Protein AF-A0A8T4LAH6-F1 (afdb_monomer)

Secondary structure (DSSP, 8-state):
-------SS---HHHHHHHHHHHGGGS-EEEEEE--HHHHTTHHHHHHHHHHHHHHTT--EEEEEE-S--SSTT---GGGGGGT-SEEEE-SS-----GGGGG-

Structure (mmCIF, N/CA/C/O backbone):
data_AF-A0A8T4LAH6-F1
#
_entry.id   AF-A0A8T4LAH6-F1
#
loop_
_atom_site.group_PDB
_atom_site.id
_atom_site.type_symbol
_atom_site.label_atom_id
_atom_site.label_alt_id
_atom_site.label_comp_id
_atom_site.label_asym_id
_atom_site.label_entity_id
_atom_site.label_seq_id
_atom_site.pdbx_PDB_ins_code
_atom_site.Cartn_x
_atom_site.Cartn_y
_atom_site.Cartn_z
_atom_site.occupancy
_atom_site.B_iso_or_equiv
_atom_site.auth_seq_id
_atom_site.auth_comp_id
_atom_site.auth_asym_id
_atom_site.auth_atom_id
_atom_site.pdbx_PDB_model_num
ATOM 1 N N . MET A 1 1 ? 13.836 13.062 14.095 1.00 38.31 1 MET A N 1
ATOM 2 C CA . MET A 1 1 ? 14.042 13.595 12.736 1.00 38.31 1 MET A CA 1
ATOM 3 C C . MET A 1 1 ? 12.760 13.307 11.988 1.00 38.31 1 MET A C 1
ATOM 5 O O . MET A 1 1 ? 12.621 12.230 11.428 1.00 38.31 1 MET A O 1
ATOM 9 N N . ASP A 1 2 ? 11.788 14.206 12.107 1.00 40.47 2 ASP A N 1
ATOM 10 C CA . ASP A 1 2 ? 10.562 14.161 11.315 1.00 40.47 2 ASP A CA 1
ATOM 11 C C . ASP A 1 2 ? 10.856 14.939 10.038 1.00 40.47 2 ASP A C 1
ATOM 13 O O . ASP A 1 2 ? 10.835 16.168 10.019 1.00 40.47 2 ASP A O 1
ATOM 17 N N . THR A 1 3 ? 11.283 14.220 9.005 1.00 46.03 3 THR A N 1
ATOM 18 C CA . THR A 1 3 ? 11.444 14.795 7.675 1.00 46.03 3 THR A CA 1
ATOM 19 C C . THR A 1 3 ? 10.051 14.870 7.065 1.00 46.03 3 THR A C 1
ATOM 21 O O . THR A 1 3 ? 9.475 13.841 6.704 1.00 46.03 3 THR A O 1
ATOM 24 N N . ASP A 1 4 ? 9.499 16.082 7.021 1.00 48.53 4 ASP A N 1
ATOM 25 C CA . ASP A 1 4 ? 8.327 16.416 6.215 1.00 48.53 4 ASP A CA 1
ATOM 26 C C . ASP A 1 4 ? 8.548 15.865 4.800 1.00 48.53 4 ASP A C 1
ATOM 28 O O . ASP A 1 4 ? 9.555 16.155 4.146 1.00 48.53 4 ASP A O 1
ATOM 32 N N . MET A 1 5 ? 7.662 14.971 4.370 1.00 56.28 5 MET A N 1
ATOM 33 C CA . MET A 1 5 ? 7.794 14.257 3.108 1.00 56.28 5 MET A CA 1
ATOM 34 C C . MET A 1 5 ? 7.334 15.172 1.979 1.00 56.28 5 MET A C 1
ATOM 36 O O . MET A 1 5 ? 6.162 15.181 1.623 1.00 56.28 5 MET A O 1
ATOM 40 N N . GLN A 1 6 ? 8.250 15.932 1.387 1.00 55.50 6 GLN A N 1
ATOM 41 C CA . GLN A 1 6 ? 8.010 16.507 0.065 1.00 55.50 6 GLN A CA 1
ATOM 42 C C . GLN A 1 6 ? 8.337 15.447 -0.985 1.00 55.50 6 GLN A C 1
ATOM 44 O O . GLN A 1 6 ? 9.416 15.427 -1.569 1.00 55.50 6 GLN A O 1
ATOM 49 N N . LEU A 1 7 ? 7.408 14.511 -1.180 1.00 66.25 7 LEU A N 1
ATOM 50 C CA . LEU A 1 7 ? 7.332 13.817 -2.457 1.00 66.25 7 LEU A CA 1
ATOM 51 C C . LEU A 1 7 ? 6.700 14.799 -3.446 1.00 66.25 7 LEU A C 1
ATOM 53 O O . LEU A 1 7 ? 5.588 15.263 -3.215 1.00 66.25 7 LEU A O 1
ATOM 57 N N . ASP A 1 8 ? 7.369 15.075 -4.565 1.00 77.25 8 ASP A N 1
ATOM 58 C CA . ASP A 1 8 ? 6.813 15.864 -5.682 1.00 77.25 8 ASP A CA 1
ATOM 59 C C . AS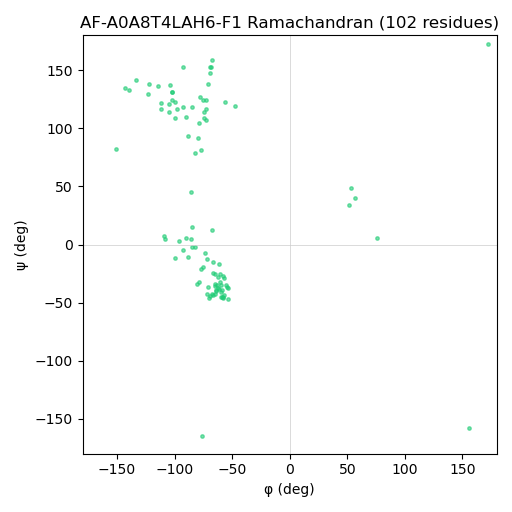P A 1 8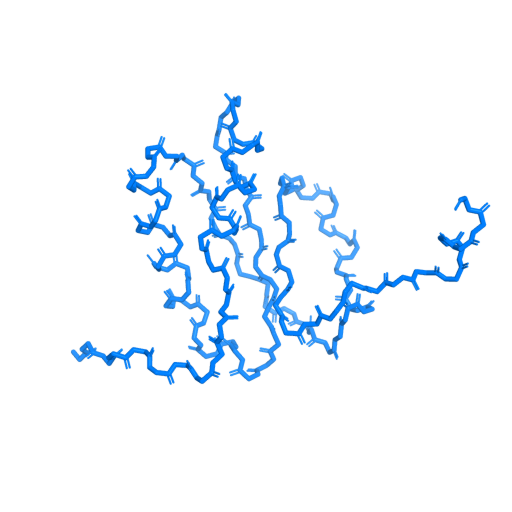 ? 5.650 15.149 -6.412 1.00 77.25 8 ASP A C 1
ATOM 61 O O . ASP A 1 8 ? 5.239 15.543 -7.503 1.00 77.25 8 ASP A O 1
ATOM 65 N N . TYR A 1 9 ? 5.119 14.071 -5.830 1.00 79.38 9 TYR A N 1
ATOM 66 C CA . TYR A 1 9 ? 4.109 13.204 -6.417 1.00 79.38 9 TYR A CA 1
ATOM 67 C C . TYR A 1 9 ? 2.884 13.134 -5.510 1.00 79.38 9 TYR A C 1
ATOM 69 O O . TYR A 1 9 ? 2.998 12.818 -4.326 1.00 79.38 9 TYR A O 1
ATOM 77 N N . ASP A 1 10 ? 1.707 13.354 -6.092 1.00 87.25 10 ASP A N 1
ATOM 78 C CA . ASP A 1 10 ? 0.444 13.013 -5.446 1.00 87.25 10 ASP A CA 1
ATOM 79 C C . ASP A 1 10 ? 0.257 11.490 -5.489 1.00 87.25 10 ASP A C 1
ATOM 81 O O . ASP A 1 10 ? 0.069 10.898 -6.552 1.00 87.25 10 ASP A O 1
ATOM 85 N N . LEU A 1 11 ? 0.374 10.847 -4.326 1.00 87.25 11 LEU A N 1
ATOM 86 C CA . LEU A 1 11 ? 0.206 9.400 -4.180 1.00 87.25 11 LEU A CA 1
ATOM 87 C C . LEU A 1 11 ? -1.265 8.975 -4.061 1.00 87.25 11 LEU A C 1
ATOM 89 O O . LEU A 1 11 ? -1.533 7.783 -3.920 1.00 87.25 11 LEU A O 1
ATOM 93 N N . GLU A 1 12 ? -2.206 9.925 -4.060 1.00 90.75 12 GLU A N 1
ATOM 94 C CA . GLU A 1 12 ? -3.644 9.672 -3.939 1.00 90.75 12 GLU A CA 1
ATOM 95 C C . GLU A 1 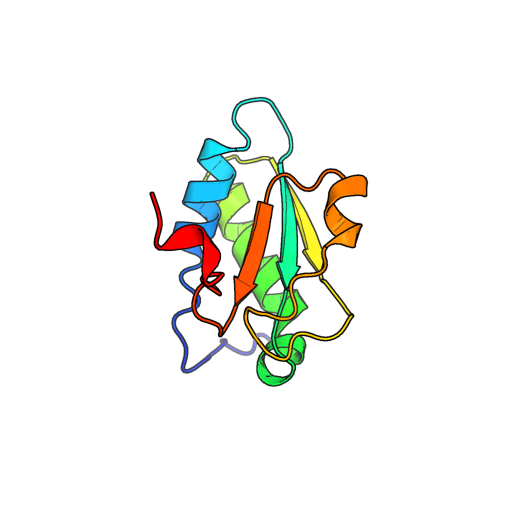12 ? -4.011 8.779 -2.728 1.00 90.75 12 GLU A C 1
ATOM 97 O O . GLU A 1 12 ? -4.963 7.997 -2.772 1.00 90.75 12 GLU A O 1
ATOM 102 N N . LEU A 1 13 ? -3.282 8.882 -1.607 1.00 90.94 13 LEU A N 1
ATOM 103 C CA . LEU A 1 13 ? -3.511 8.043 -0.418 1.00 90.94 13 LEU A CA 1
ATOM 104 C C . LEU A 1 13 ? -4.965 8.066 0.102 1.00 90.94 13 LEU A C 1
ATOM 106 O O . LEU A 1 13 ? -5.460 7.005 0.491 1.00 90.94 13 LEU A O 1
ATOM 110 N N . PRO A 1 14 ? -5.704 9.198 0.073 1.00 91.69 14 PRO A N 1
ATOM 111 C CA . PRO A 1 14 ? -7.121 9.208 0.446 1.00 91.69 14 PRO A CA 1
ATOM 112 C C . PRO A 1 14 ? -7.989 8.290 -0.422 1.00 91.69 14 PRO A C 1
ATOM 114 O O . PRO A 1 14 ? -8.922 7.666 0.082 1.00 91.69 14 PRO A O 1
ATOM 117 N N . ARG A 1 15 ? -7.669 8.160 -1.716 1.00 92.69 15 ARG A N 1
ATOM 118 C CA . ARG A 1 15 ? -8.373 7.254 -2.630 1.00 92.69 15 ARG A CA 1
ATOM 119 C C . ARG A 1 15 ? -8.120 5.800 -2.252 1.00 92.69 15 ARG A C 1
ATOM 121 O O . ARG A 1 15 ? -9.065 5.020 -2.206 1.00 92.69 15 ARG A O 1
ATOM 128 N N . VAL A 1 16 ? -6.875 5.455 -1.915 1.00 92.81 16 VAL A N 1
ATOM 129 C CA . VAL A 1 16 ? -6.517 4.113 -1.427 1.00 92.81 16 VAL A CA 1
ATOM 130 C C . VAL A 1 16 ? -7.334 3.754 -0.184 1.00 92.81 16 VAL A C 1
ATOM 132 O O . VAL A 1 16 ? -7.866 2.653 -0.098 1.00 92.81 16 VAL A O 1
ATOM 135 N N . VAL A 1 17 ? -7.498 4.689 0.755 1.00 93.00 17 VAL A N 1
ATOM 136 C CA . VAL A 1 17 ? -8.338 4.470 1.944 1.00 93.00 17 VAL A CA 1
ATOM 137 C C . VAL A 1 17 ? -9.815 4.293 1.586 1.00 93.00 17 VAL A C 1
ATOM 139 O O . VAL A 1 17 ? -10.483 3.462 2.198 1.00 93.00 17 VAL A O 1
ATOM 142 N N . GLY A 1 18 ? -10.317 5.005 0.574 1.00 93.12 18 GLY A N 1
ATOM 143 C CA . GLY A 1 18 ? -11.661 4.788 0.031 1.00 93.12 18 GLY A CA 1
ATOM 144 C C . GLY A 1 18 ? -11.870 3.360 -0.486 1.00 93.12 18 GLY A C 1
ATOM 145 O O . GLY A 1 18 ? -12.862 2.727 -0.140 1.00 93.12 18 GLY A O 1
ATOM 146 N N . GLU A 1 19 ? -10.908 2.820 -1.234 1.00 92.75 19 GLU A N 1
ATOM 147 C CA . GLU A 1 19 ? -10.950 1.428 -1.714 1.00 92.75 19 GLU A CA 1
ATOM 148 C C . GLU A 1 19 ? -10.881 0.425 -0.549 1.00 92.75 19 GLU A C 1
ATOM 150 O O . GLU A 1 19 ? -11.652 -0.532 -0.495 1.00 92.75 19 GLU A O 1
ATOM 155 N N . ILE A 1 20 ? -10.011 0.672 0.440 1.00 92.44 20 ILE A N 1
ATOM 156 C CA . ILE A 1 20 ? -9.914 -0.153 1.657 1.00 92.44 20 ILE A CA 1
ATOM 157 C C . ILE A 1 20 ? -11.246 -0.169 2.412 1.00 92.44 20 ILE A C 1
ATOM 159 O O . ILE A 1 20 ? -11.654 -1.216 2.901 1.00 92.44 20 ILE A O 1
ATOM 163 N N . LYS A 1 21 ? -11.938 0.970 2.499 1.00 90.12 21 LYS A N 1
ATOM 164 C CA . LYS A 1 21 ? -13.244 1.086 3.160 1.00 90.12 21 LYS A CA 1
ATOM 165 C C . LYS A 1 21 ? -14.323 0.265 2.468 1.00 90.12 21 LYS A C 1
ATOM 167 O O . LYS A 1 21 ? -15.166 -0.318 3.143 1.00 90.12 21 LYS A O 1
ATOM 172 N N . GLU A 1 22 ? -14.309 0.226 1.140 1.00 88.88 22 GLU A N 1
ATOM 173 C CA . GLU A 1 22 ? -15.261 -0.570 0.368 1.00 88.88 22 GLU A CA 1
ATOM 174 C C . GLU A 1 22 ? -14.987 -2.075 0.493 1.00 88.88 22 GLU A C 1
ATOM 176 O O . GLU A 1 22 ? -15.937 -2.849 0.609 1.00 88.88 22 GLU A O 1
ATOM 181 N N . LEU A 1 23 ? -13.714 -2.479 0.550 1.00 85.88 23 LEU A N 1
ATOM 182 C CA . LEU A 1 23 ? -13.295 -3.881 0.678 1.00 85.88 23 LEU A CA 1
ATOM 183 C C . LEU A 1 23 ? -13.364 -4.417 2.121 1.00 85.88 23 LEU A C 1
ATOM 185 O O . LEU A 1 23 ? -13.685 -5.581 2.334 1.00 85.88 23 LEU A O 1
ATOM 189 N N . GLY A 1 24 ? -13.089 -3.576 3.119 1.00 73.75 24 GLY A N 1
ATOM 190 C CA . GLY A 1 24 ? -12.999 -3.934 4.540 1.00 73.75 24 GLY A CA 1
ATOM 191 C C . GLY A 1 24 ? -14.330 -3.940 5.300 1.00 73.75 24 GLY A C 1
ATOM 192 O O . GLY A 1 24 ? -14.329 -3.930 6.528 1.00 73.75 24 GLY A O 1
ATOM 193 N N . LYS A 1 25 ? -15.480 -3.936 4.609 1.00 71.44 25 LYS A N 1
ATOM 194 C CA . LYS A 1 25 ? -16.812 -3.920 5.254 1.00 71.44 25 LYS A CA 1
ATOM 195 C C . LYS A 1 25 ? -17.072 -5.138 6.147 1.00 71.44 25 LYS A C 1
ATOM 197 O O . LYS A 1 25 ? -17.828 -5.022 7.108 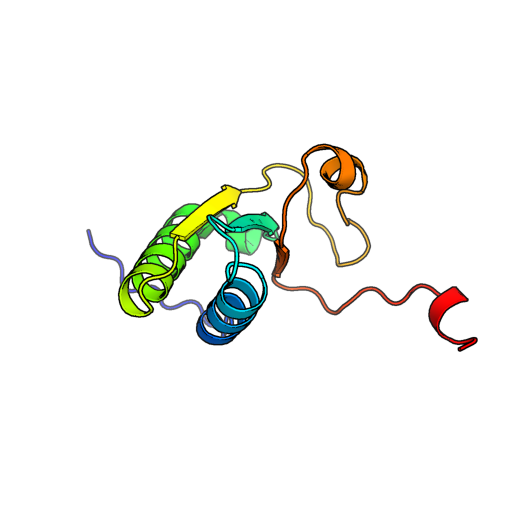1.00 71.44 25 LYS A O 1
ATOM 202 N N . ASP A 1 26 ? -16.406 -6.258 5.869 1.00 72.62 26 ASP A N 1
ATOM 203 C CA . ASP A 1 26 ? -16.603 -7.532 6.567 1.00 72.62 26 ASP A CA 1
ATOM 204 C C . ASP A 1 26 ? -15.428 -7.924 7.493 1.00 72.62 26 ASP A C 1
ATOM 206 O O . ASP A 1 26 ? -15.443 -9.012 8.075 1.00 72.62 26 ASP A O 1
ATOM 210 N N . GLY A 1 27 ? -14.407 -7.068 7.664 1.00 83.25 27 GLY A N 1
ATOM 211 C CA . GLY A 1 27 ? -13.260 -7.358 8.535 1.00 83.25 27 GLY A CA 1
ATOM 212 C C . GLY A 1 27 ? -11.971 -6.605 8.189 1.00 83.25 27 GLY A C 1
ATOM 213 O O . GLY A 1 27 ? -11.989 -5.550 7.562 1.00 83.25 27 GLY A O 1
ATOM 214 N N . THR A 1 28 ? -10.831 -7.150 8.622 1.00 87.81 28 THR A N 1
ATOM 215 C CA . THR A 1 28 ? -9.505 -6.565 8.374 1.00 87.81 28 THR A CA 1
ATOM 216 C C . THR A 1 28 ? -9.090 -6.738 6.915 1.00 87.81 28 THR A C 1
ATOM 218 O O . THR A 1 28 ? -8.877 -7.864 6.467 1.00 87.81 28 THR A O 1
ATOM 221 N N . ALA A 1 29 ? -8.914 -5.631 6.192 1.00 90.94 29 ALA A N 1
ATOM 222 C CA . ALA A 1 29 ? -8.466 -5.658 4.802 1.00 90.94 29 ALA A CA 1
ATOM 223 C C . ALA A 1 29 ? -6.950 -5.899 4.708 1.00 90.94 29 ALA A C 1
ATOM 225 O O . ALA A 1 29 ? -6.152 -5.162 5.291 1.00 90.94 29 ALA A O 1
ATOM 226 N N . LYS A 1 30 ? -6.528 -6.900 3.934 1.00 92.06 30 LYS A N 1
ATOM 227 C CA . LYS A 1 30 ? -5.120 -7.176 3.631 1.00 92.06 30 LYS A CA 1
ATOM 228 C C . LYS A 1 30 ? -4.697 -6.432 2.374 1.00 92.06 30 LYS A C 1
ATOM 230 O O . LYS A 1 30 ? -5.084 -6.785 1.260 1.00 92.06 30 LYS A O 1
ATOM 235 N N . VAL A 1 31 ? -3.854 -5.425 2.555 1.00 93.38 31 VAL A N 1
ATOM 236 C CA . VAL A 1 31 ? -3.418 -4.509 1.501 1.00 93.38 31 VAL A CA 1
ATOM 237 C C . VAL A 1 31 ? -1.941 -4.726 1.208 1.00 93.38 31 VAL A C 1
ATOM 239 O O . VAL A 1 31 ? -1.093 -4.564 2.082 1.00 93.38 31 VAL A O 1
ATOM 242 N N . CYS A 1 32 ? -1.607 -5.051 -0.035 1.00 93.19 32 CYS A N 1
ATOM 243 C CA . CYS A 1 32 ? -0.229 -5.130 -0.500 1.00 93.19 32 CYS A CA 1
ATOM 244 C C . CYS A 1 32 ? 0.125 -3.879 -1.317 1.00 93.19 32 CYS A C 1
ATOM 246 O O . CYS A 1 32 ? -0.622 -3.473 -2.204 1.00 93.19 32 CYS A O 1
ATOM 248 N N . LEU A 1 33 ? 1.263 -3.257 -1.015 1.00 92.88 33 LEU A N 1
ATOM 249 C CA . LEU A 1 33 ? 1.775 -2.079 -1.707 1.00 92.88 33 LEU A CA 1
ATOM 250 C C . LEU A 1 33 ? 2.938 -2.488 -2.607 1.00 92.88 33 LEU A C 1
ATOM 252 O O . LEU A 1 33 ? 3.957 -2.995 -2.130 1.00 92.88 33 LEU A O 1
ATOM 256 N N . GLN A 1 34 ? 2.797 -2.227 -3.902 1.00 91.56 34 GLN A N 1
ATOM 257 C CA . GLN A 1 34 ? 3.842 -2.408 -4.895 1.00 91.56 34 GLN A CA 1
ATOM 258 C C . GLN A 1 34 ? 4.406 -1.041 -5.289 1.00 91.56 34 GLN A C 1
ATOM 260 O O . GLN A 1 34 ? 3.709 -0.201 -5.856 1.00 91.56 34 GLN A O 1
ATOM 265 N N . LEU A 1 35 ? 5.677 -0.809 -4.959 1.00 90.88 35 LEU A N 1
ATOM 266 C CA . LEU A 1 35 ? 6.348 0.476 -5.158 1.00 90.88 35 LEU A CA 1
ATOM 267 C C . LEU A 1 35 ? 7.468 0.328 -6.197 1.00 90.88 35 LEU A C 1
ATOM 269 O O . LEU A 1 35 ? 8.214 -0.654 -6.129 1.00 90.88 35 LEU A O 1
ATOM 273 N N . PRO A 1 36 ? 7.608 1.267 -7.148 1.00 88.56 36 PRO A N 1
ATOM 274 C CA . PRO A 1 36 ? 8.770 1.315 -8.027 1.00 88.56 36 PRO A CA 1
ATOM 275 C C . PRO A 1 36 ? 10.015 1.672 -7.210 1.00 88.56 36 PRO A C 1
ATOM 277 O O . PRO A 1 36 ? 9.914 2.269 -6.135 1.00 88.56 36 PRO A O 1
ATOM 280 N N . ASP A 1 37 ? 11.201 1.341 -7.719 1.00 85.25 37 ASP A N 1
ATOM 281 C CA . ASP A 1 37 ? 12.455 1.467 -6.960 1.00 85.25 37 ASP A CA 1
ATOM 282 C C . ASP A 1 37 ? 12.692 2.873 -6.383 1.00 85.25 37 ASP A C 1
ATOM 284 O O . ASP A 1 37 ? 13.140 2.998 -5.244 1.00 85.25 37 ASP A O 1
ATOM 288 N N . GLY A 1 38 ? 12.301 3.926 -7.108 1.00 85.19 38 GLY A N 1
ATOM 289 C CA . GLY A 1 38 ? 12.408 5.310 -6.632 1.00 85.19 38 GLY A CA 1
ATOM 290 C C . GLY A 1 38 ? 11.535 5.640 -5.413 1.00 85.19 38 GLY A C 1
ATOM 291 O O . GLY A 1 38 ? 11.893 6.519 -4.638 1.00 85.19 38 GLY A O 1
ATOM 292 N N . LEU A 1 39 ? 10.428 4.918 -5.207 1.00 86.19 39 LEU A N 1
ATOM 293 C CA . LEU A 1 39 ? 9.505 5.102 -4.077 1.00 86.19 39 LEU A CA 1
ATOM 294 C C . LEU A 1 39 ? 9.733 4.092 -2.941 1.00 86.19 39 LEU A C 1
ATOM 296 O O . LEU A 1 39 ? 9.210 4.280 -1.842 1.00 86.19 39 LEU A O 1
ATOM 300 N N . LYS A 1 40 ? 10.528 3.032 -3.154 1.00 86.25 40 LYS A N 1
ATOM 301 C CA . LYS A 1 40 ? 10.788 2.006 -2.125 1.00 86.25 40 LYS A CA 1
ATOM 302 C C . LYS A 1 40 ? 11.449 2.572 -0.868 1.00 86.25 40 LYS A C 1
ATOM 304 O O . LYS A 1 40 ? 11.159 2.098 0.227 1.00 86.25 40 LYS A O 1
ATOM 309 N N . MET A 1 41 ? 12.282 3.607 -0.997 1.00 87.38 41 MET A N 1
ATOM 310 C CA . MET A 1 41 ? 12.904 4.275 0.157 1.00 87.38 41 MET A CA 1
ATOM 311 C C . MET A 1 41 ? 11.869 4.922 1.092 1.00 87.38 41 MET A C 1
ATOM 313 O O . MET A 1 41 ? 12.094 5.002 2.296 1.00 87.38 41 MET A O 1
ATOM 317 N N . ASN A 1 42 ? 10.713 5.322 0.557 1.00 89.56 42 ASN A N 1
ATOM 318 C CA . ASN A 1 42 ? 9.622 5.944 1.305 1.00 89.56 42 ASN A CA 1
ATOM 319 C C . ASN A 1 42 ? 8.540 4.941 1.736 1.00 89.56 42 ASN A C 1
ATOM 321 O O . ASN A 1 42 ? 7.558 5.339 2.357 1.00 89.56 42 ASN A O 1
ATOM 325 N N . ALA A 1 43 ? 8.705 3.642 1.457 1.00 90.69 43 ALA A N 1
ATOM 326 C CA . ALA A 1 43 ? 7.672 2.627 1.676 1.00 90.69 43 ALA A CA 1
ATOM 327 C C . ALA A 1 43 ? 7.117 2.616 3.109 1.00 90.69 43 ALA A C 1
ATOM 329 O O . ALA A 1 43 ? 5.905 2.614 3.311 1.00 90.69 43 ALA A O 1
ATOM 330 N N . LEU A 1 44 ? 8.001 2.659 4.112 1.00 91.38 44 LEU A N 1
ATOM 331 C CA . LEU A 1 44 ? 7.599 2.668 5.522 1.00 91.38 44 LEU A CA 1
ATOM 332 C C . LEU A 1 44 ? 6.828 3.937 5.900 1.00 91.38 44 LEU A C 1
ATOM 334 O O . LEU A 1 44 ? 5.917 3.883 6.724 1.00 91.38 44 LEU A O 1
ATOM 338 N N . GLN A 1 45 ? 7.177 5.073 5.296 1.00 90.56 45 GLN A N 1
ATOM 339 C CA . GLN A 1 45 ? 6.499 6.340 5.542 1.00 90.56 45 GLN A CA 1
ATOM 340 C C . GLN A 1 45 ? 5.105 6.352 4.907 1.00 90.56 45 GLN A C 1
ATOM 342 O O . GLN A 1 45 ? 4.146 6.713 5.584 1.00 90.56 45 GLN A O 1
ATOM 347 N N . ILE A 1 46 ? 4.977 5.850 3.674 1.00 91.81 46 ILE A N 1
ATOM 348 C CA . ILE A 1 46 ? 3.689 5.663 2.987 1.00 91.81 46 ILE A CA 1
ATOM 349 C C . ILE A 1 46 ? 2.775 4.744 3.806 1.00 91.81 46 ILE A C 1
ATOM 351 O O . ILE A 1 46 ? 1.613 5.072 4.037 1.00 91.81 46 ILE A O 1
ATOM 355 N N . VAL A 1 47 ? 3.299 3.619 4.309 1.00 94.12 47 VAL A N 1
ATOM 356 C CA . VAL A 1 47 ? 2.540 2.716 5.190 1.00 94.12 47 VAL A CA 1
ATOM 357 C C . VAL A 1 47 ? 2.087 3.434 6.460 1.00 94.12 47 VAL A C 1
ATOM 359 O O . VAL A 1 47 ? 0.925 3.317 6.836 1.00 94.12 47 VAL A O 1
ATOM 362 N N . LYS A 1 48 ? 2.963 4.208 7.111 1.00 93.50 48 LYS A N 1
ATOM 363 C CA . LYS A 1 48 ? 2.619 4.962 8.327 1.00 93.50 48 LYS A CA 1
ATOM 364 C C . LYS A 1 48 ? 1.510 5.989 8.073 1.00 93.50 48 LYS A C 1
ATOM 366 O O . LYS A 1 48 ? 0.638 6.188 8.923 1.00 93.50 48 LYS A O 1
ATOM 371 N N . GLU A 1 49 ? 1.532 6.641 6.917 1.00 92.62 49 GLU A N 1
ATOM 372 C CA . GLU A 1 49 ? 0.507 7.603 6.523 1.00 92.62 49 GLU A CA 1
ATOM 373 C C . GLU A 1 49 ? -0.827 6.911 6.223 1.00 92.62 49 GLU A C 1
ATOM 375 O O . GLU A 1 49 ? -1.852 7.305 6.780 1.00 92.62 49 GLU A O 1
ATOM 380 N N . LEU A 1 50 ? -0.809 5.809 5.465 1.00 93.31 50 LEU A N 1
ATOM 381 C CA . LEU A 1 50 ? -1.992 4.979 5.222 1.00 93.31 50 LEU A CA 1
ATOM 382 C C . LEU A 1 50 ? -2.601 4.454 6.526 1.00 93.31 50 LEU A C 1
ATOM 384 O O . LEU A 1 50 ? -3.803 4.593 6.718 1.00 93.31 50 LEU A O 1
ATOM 388 N N . GLN A 1 51 ? -1.786 3.945 7.454 1.00 93.56 51 GLN A N 1
ATOM 389 C CA . GLN A 1 51 ? -2.229 3.521 8.789 1.00 93.56 51 GLN A CA 1
ATOM 390 C C . GLN A 1 51 ? -2.869 4.663 9.582 1.00 93.56 51 GLN A C 1
ATOM 392 O O . GLN A 1 51 ? -3.847 4.468 10.302 1.00 93.56 51 GLN A O 1
ATOM 397 N N . THR A 1 52 ? -2.318 5.873 9.471 1.00 93.94 52 THR A N 1
ATOM 398 C CA . THR A 1 52 ? -2.879 7.054 10.134 1.00 93.94 52 THR A CA 1
ATOM 399 C C . THR A 1 52 ? -4.244 7.407 9.547 1.00 93.94 52 THR A C 1
ATOM 401 O O . THR A 1 52 ? -5.171 7.711 10.298 1.00 93.94 52 THR A O 1
ATOM 404 N N . LEU A 1 53 ? -4.385 7.362 8.220 1.00 93.00 53 LEU A N 1
ATOM 405 C CA . LEU A 1 53 ? -5.637 7.661 7.528 1.00 93.00 53 LEU A CA 1
ATOM 406 C C . LEU A 1 53 ? -6.706 6.584 7.769 1.00 93.00 53 LEU A C 1
ATOM 408 O O . LEU A 1 53 ? -7.839 6.932 8.091 1.00 93.00 53 LEU A O 1
ATOM 412 N N . THR A 1 54 ? -6.361 5.295 7.705 1.00 92.44 54 THR A N 1
ATOM 413 C CA . THR A 1 54 ? -7.312 4.209 7.996 1.00 92.44 54 THR A CA 1
ATOM 414 C C . THR A 1 54 ? -7.786 4.247 9.442 1.00 92.44 54 THR A C 1
ATOM 416 O O . THR A 1 54 ? -8.982 4.122 9.695 1.00 92.44 54 THR A O 1
ATOM 419 N N . LYS A 1 55 ? -6.889 4.531 10.395 1.00 91.81 55 LYS A N 1
ATOM 420 C CA . LYS A 1 55 ? -7.260 4.699 11.805 1.00 91.81 55 LYS A CA 1
ATOM 421 C C . LYS A 1 55 ? -8.214 5.876 12.024 1.00 91.81 55 LYS A C 1
ATOM 423 O O . LYS A 1 55 ? -9.118 5.770 12.848 1.00 91.81 55 LYS A O 1
ATOM 428 N N . LYS A 1 56 ? -8.040 6.989 11.298 1.00 92.88 56 LYS A N 1
ATOM 429 C CA . LYS A 1 56 ? -8.974 8.134 11.345 1.00 92.88 56 LYS A CA 1
ATOM 430 C C . LYS A 1 56 ? -10.374 7.758 10.849 1.00 92.88 56 LYS A C 1
ATOM 432 O O . LYS A 1 56 ? -11.351 8.244 11.403 1.00 92.88 56 LYS A O 1
ATOM 437 N N . GLU A 1 57 ? -10.459 6.875 9.859 1.00 90.88 57 GLU A N 1
ATOM 438 C CA . GLU A 1 57 ? -11.716 6.351 9.304 1.00 90.88 57 GLU A CA 1
ATOM 439 C C . GLU A 1 57 ? -12.266 5.131 10.074 1.00 90.8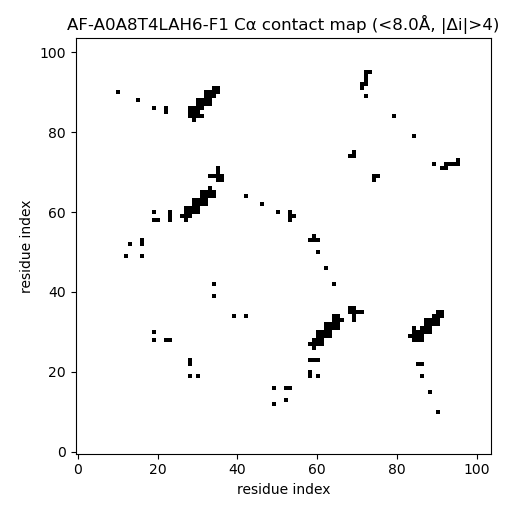8 57 GLU A C 1
ATOM 441 O O . GLU A 1 57 ? -13.284 4.568 9.675 1.00 90.88 57 GLU A O 1
ATOM 446 N N . ASN A 1 58 ? -11.627 4.735 11.185 1.00 90.19 58 ASN A N 1
ATOM 447 C CA . ASN A 1 58 ? -11.975 3.562 11.996 1.00 90.19 58 ASN A CA 1
ATOM 448 C C . ASN A 1 58 ? -11.992 2.244 11.192 1.00 90.19 58 ASN A C 1
ATOM 450 O O . ASN A 1 58 ? -12.879 1.407 11.365 1.00 90.19 58 ASN A O 1
ATOM 454 N N . LEU A 1 59 ? -11.019 2.091 10.290 1.00 91.06 59 LEU A N 1
ATOM 455 C CA . LEU A 1 59 ? -10.834 0.919 9.435 1.00 91.06 59 LEU A CA 1
ATOM 456 C C . LEU A 1 59 ? -9.686 0.050 9.949 1.00 91.06 59 LEU A C 1
ATOM 458 O O . LEU A 1 59 ? -8.603 0.554 10.259 1.00 91.06 59 LEU A O 1
ATOM 462 N N . GLU A 1 60 ? -9.903 -1.260 9.949 1.00 91.31 60 GLU A N 1
ATOM 463 C CA . GLU A 1 60 ? -8.876 -2.258 10.240 1.00 91.31 60 GLU A CA 1
ATOM 464 C C . GLU A 1 60 ? -8.220 -2.705 8.929 1.00 91.31 60 GLU A C 1
ATOM 466 O O . GLU A 1 60 ? -8.879 -3.245 8.039 1.00 91.31 60 GLU A O 1
ATOM 471 N N . ALA A 1 61 ? -6.914 -2.473 8.793 1.00 92.88 61 ALA A N 1
ATOM 472 C CA . ALA A 1 61 ? -6.158 -2.857 7.606 1.00 92.88 61 ALA A CA 1
ATOM 473 C C . ALA A 1 61 ? -4.744 -3.327 7.965 1.00 92.88 61 ALA A C 1
ATOM 475 O O . ALA A 1 61 ? -4.027 -2.679 8.730 1.00 92.88 61 ALA A O 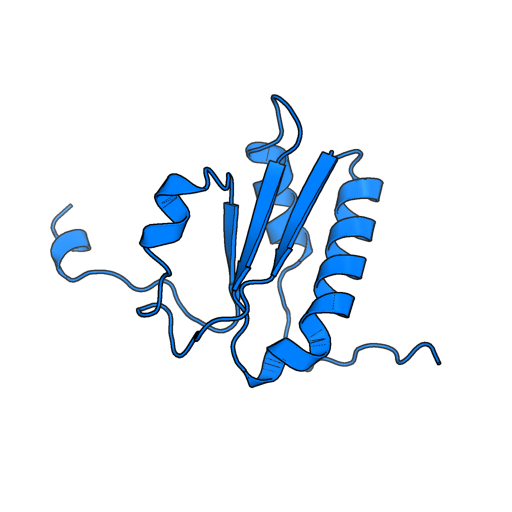1
ATOM 476 N N . GLU A 1 62 ? -4.330 -4.436 7.360 1.00 93.31 62 GLU A N 1
ATOM 477 C CA . GLU A 1 62 ? -2.965 -4.949 7.418 1.00 93.31 62 GLU A CA 1
ATOM 478 C C . GLU A 1 62 ? -2.219 -4.570 6.140 1.00 93.31 62 GLU A C 1
ATOM 480 O O . GLU A 1 62 ? -2.632 -4.929 5.037 1.00 93.31 62 GLU A O 1
ATOM 485 N N . PHE A 1 63 ? -1.095 -3.870 6.286 1.00 94.50 63 PHE A N 1
ATOM 486 C CA . PHE A 1 63 ? -0.287 -3.409 5.160 1.00 94.50 63 PHE A CA 1
ATOM 487 C C . PHE A 1 63 ? 0.951 -4.280 4.966 1.00 94.50 63 PHE A C 1
ATOM 489 O O . PHE A 1 63 ? 1.724 -4.509 5.896 1.00 94.50 63 PHE A O 1
ATOM 496 N N . TYR A 1 64 ? 1.174 -4.694 3.725 1.00 93.50 64 TYR A N 1
ATOM 497 C CA . TYR A 1 64 ? 2.302 -5.508 3.295 1.00 93.50 64 TYR A CA 1
ATOM 498 C C . TYR A 1 64 ? 3.073 -4.765 2.209 1.00 93.50 64 TYR A C 1
ATOM 500 O O . TYR A 1 64 ? 2.476 -4.186 1.307 1.00 93.50 64 TYR A O 1
ATOM 508 N N . ILE A 1 65 ? 4.403 -4.790 2.264 1.00 92.06 65 ILE A N 1
ATOM 509 C CA . ILE A 1 65 ? 5.252 -4.162 1.246 1.00 92.06 65 ILE A CA 1
ATOM 510 C C . ILE A 1 65 ? 5.785 -5.253 0.321 1.00 92.06 65 ILE A C 1
ATOM 512 O O . ILE A 1 65 ? 6.433 -6.198 0.772 1.00 92.06 65 ILE A O 1
ATOM 516 N N . TRP A 1 66 ? 5.541 -5.106 -0.978 1.00 90.44 66 TRP A N 1
ATOM 517 C CA . TRP A 1 66 ? 6.144 -5.957 -1.993 1.00 90.44 66 TRP A CA 1
ATOM 518 C C . TRP A 1 66 ? 7.618 -5.579 -2.198 1.00 90.44 66 TRP A C 1
ATOM 520 O O . TRP A 1 66 ? 7.933 -4.487 -2.672 1.00 90.44 66 TRP A O 1
ATOM 530 N N . THR A 1 67 ? 8.534 -6.486 -1.851 1.00 88.12 67 THR A N 1
ATOM 531 C CA . THR A 1 67 ? 9.990 -6.254 -1.933 1.00 88.12 67 THR A CA 1
ATOM 532 C C . THR A 1 67 ? 10.625 -6.718 -3.246 1.00 88.12 67 THR A C 1
ATOM 534 O O . THR A 1 67 ? 11.812 -6.476 -3.464 1.00 88.12 67 THR A O 1
ATOM 537 N N . GLY A 1 68 ? 9.860 -7.364 -4.132 1.00 85.25 68 GLY A N 1
ATOM 538 C CA . GLY A 1 68 ? 10.340 -7.793 -5.445 1.00 85.25 68 GLY A CA 1
ATOM 539 C C . GLY A 1 68 ? 10.452 -6.649 -6.454 1.00 85.25 68 GLY A C 1
ATOM 540 O O . GLY A 1 68 ? 10.437 -5.464 -6.106 1.00 85.25 68 GLY A O 1
ATOM 541 N N . SER A 1 69 ? 10.570 -6.999 -7.733 1.00 83.62 69 SER A N 1
ATOM 542 C CA . SER A 1 69 ? 10.594 -6.008 -8.808 1.00 83.62 69 SER A CA 1
ATOM 543 C C . SER A 1 69 ? 9.236 -5.320 -8.988 1.00 83.62 69 SER A C 1
ATOM 545 O O . SER A 1 69 ? 8.182 -5.855 -8.625 1.00 83.62 69 SER A O 1
ATOM 547 N N . ASN A 1 70 ? 9.301 -4.091 -9.498 1.00 84.31 70 ASN A N 1
ATOM 548 C CA . ASN A 1 70 ? 8.167 -3.356 -10.041 1.00 84.31 70 ASN A CA 1
ATOM 549 C C . ASN A 1 70 ? 8.686 -2.406 -11.126 1.00 84.31 70 ASN A C 1
ATOM 551 O O . ASN A 1 70 ? 8.999 -1.245 -10.858 1.00 84.31 70 ASN A O 1
ATOM 555 N N . PHE A 1 71 ? 8.872 -2.937 -12.334 1.00 81.81 71 PHE A N 1
ATOM 556 C CA . PHE A 1 71 ? 9.364 -2.153 -13.476 1.00 81.81 71 PHE A CA 1
ATOM 557 C C . PHE A 1 71 ? 8.242 -1.464 -14.268 1.00 81.81 71 PHE A C 1
ATOM 559 O O . PHE A 1 71 ? 8.516 -0.655 -15.155 1.00 81.81 71 PHE A O 1
ATOM 566 N N . GLY A 1 72 ? 6.981 -1.801 -13.995 1.00 80.25 72 GLY A N 1
ATOM 567 C CA . GLY A 1 72 ? 5.840 -1.321 -14.761 1.00 80.25 72 GLY A CA 1
ATOM 568 C C . GLY A 1 72 ? 4.534 -1.994 -14.363 1.00 80.25 72 GLY A C 1
ATOM 569 O O . GLY A 1 72 ? 4.519 -3.003 -13.667 1.00 80.25 72 GLY A O 1
ATOM 570 N N . GLY A 1 73 ? 3.417 -1.511 -14.912 1.00 74.50 73 GLY A N 1
ATOM 571 C CA . GLY A 1 73 ? 2.108 -2.152 -14.724 1.00 74.50 73 GLY A CA 1
ATOM 572 C C . GLY A 1 73 ? 2.024 -3.588 -15.273 1.00 74.50 73 GLY A C 1
ATOM 573 O O . GLY A 1 73 ? 1.104 -4.323 -14.922 1.00 74.50 73 GLY A O 1
ATOM 574 N N . CYS A 1 74 ? 2.964 -3.997 -16.136 1.00 74.94 74 CYS A N 1
ATOM 575 C CA . CYS A 1 74 ? 3.091 -5.373 -16.620 1.00 74.94 74 CYS A CA 1
ATOM 576 C C . CYS A 1 74 ? 3.732 -6.322 -15.592 1.00 74.94 74 CYS A C 1
ATOM 578 O O . CYS A 1 74 ? 3.511 -7.530 -15.682 1.00 74.94 74 CYS A O 1
ATOM 580 N N . ASP A 1 75 ? 4.475 -5.788 -14.616 1.00 77.62 75 ASP A N 1
ATOM 581 C CA . ASP A 1 75 ? 5.169 -6.532 -13.557 1.00 77.62 75 ASP A CA 1
ATOM 582 C C . ASP A 1 75 ? 4.230 -6.798 -12.372 1.00 77.62 75 ASP A C 1
ATOM 584 O O . ASP A 1 75 ? 4.549 -6.576 -11.206 1.00 77.62 75 ASP A O 1
ATOM 588 N N . TYR A 1 76 ? 3.006 -7.223 -12.689 1.00 75.06 76 TYR A N 1
ATOM 589 C CA . TYR A 1 76 ? 2.021 -7.596 -11.688 1.00 75.06 76 TYR A CA 1
ATOM 590 C C . TYR A 1 76 ? 2.431 -8.942 -11.069 1.00 75.06 76 TYR A C 1
ATOM 592 O O . TYR A 1 76 ? 2.583 -9.926 -11.802 1.00 75.06 76 TYR A O 1
ATOM 600 N N . PRO A 1 77 ? 2.586 -9.043 -9.741 1.00 76.31 77 PRO A N 1
ATOM 601 C CA . PRO A 1 77 ? 3.047 -10.261 -9.086 1.00 76.31 77 PRO A CA 1
ATOM 602 C C . PRO A 1 77 ? 1.906 -11.295 -9.011 1.00 76.31 77 PRO A C 1
ATOM 604 O O . PRO A 1 77 ? 1.219 -11.442 -8.003 1.00 76.31 77 PRO A O 1
ATOM 607 N N . TRP A 1 78 ? 1.681 -12.022 -10.112 1.00 72.88 78 TRP A N 1
ATOM 608 C CA . TRP A 1 78 ? 0.530 -12.921 -10.306 1.00 72.88 78 TRP A CA 1
ATOM 609 C C . TRP A 1 78 ? 0.379 -14.013 -9.237 1.00 72.88 78 TRP A C 1
ATOM 611 O O . TRP A 1 78 ? -0.743 -14.425 -8.949 1.00 72.88 78 TRP A O 1
ATOM 621 N N . TYR A 1 79 ? 1.481 -14.457 -8.633 1.00 75.44 79 TYR A N 1
ATOM 622 C CA . TYR A 1 79 ? 1.497 -15.452 -7.552 1.00 75.44 79 TYR A CA 1
ATOM 623 C C . TYR A 1 79 ? 0.963 -14.907 -6.216 1.00 75.44 79 TYR A C 1
ATOM 625 O O . TYR A 1 79 ? 0.669 -15.690 -5.319 1.00 75.44 79 TYR A O 1
ATOM 633 N N . LEU A 1 80 ? 0.775 -13.587 -6.061 1.00 74.75 80 LEU A N 1
ATOM 634 C CA . LEU A 1 80 ? 0.125 -13.028 -4.868 1.00 74.75 80 LEU A CA 1
ATOM 635 C C . LEU A 1 80 ? -1.356 -13.409 -4.761 1.00 74.75 80 LEU A C 1
ATOM 637 O O . LEU A 1 80 ? -1.931 -13.279 -3.681 1.00 74.75 80 LEU A O 1
ATOM 641 N N . LYS A 1 81 ? -1.972 -13.914 -5.840 1.00 72.56 81 LYS A N 1
ATOM 642 C CA . LYS A 1 81 ? -3.355 -14.412 -5.811 1.00 72.56 81 LYS A CA 1
ATOM 643 C C . LYS A 1 81 ? -3.570 -15.487 -4.744 1.00 72.56 81 LYS A C 1
ATOM 645 O O . LYS A 1 81 ? -4.623 -15.507 -4.114 1.00 72.56 81 LYS A O 1
ATOM 650 N N . ASP A 1 82 ? -2.566 -16.322 -4.491 1.00 79.75 82 ASP A N 1
ATOM 651 C CA . ASP A 1 82 ? -2.667 -17.412 -3.516 1.00 79.75 82 ASP A CA 1
ATOM 652 C C . ASP A 1 82 ? -2.591 -16.916 -2.062 1.00 79.75 82 ASP A C 1
ATOM 654 O O . ASP A 1 82 ? -3.057 -17.589 -1.143 1.00 79.75 82 ASP A O 1
ATOM 658 N N . LEU A 1 83 ? -2.056 -15.709 -1.847 1.00 81.25 83 LEU A N 1
ATOM 659 C CA . LEU A 1 83 ? -1.901 -15.092 -0.527 1.00 81.25 83 LEU A CA 1
ATOM 660 C C . LEU A 1 83 ? -3.158 -14.349 -0.051 1.00 81.25 83 LEU A C 1
ATOM 662 O O . LEU A 1 83 ? -3.182 -13.880 1.086 1.00 81.25 83 LEU A O 1
ATOM 666 N N . LYS A 1 84 ? -4.212 -14.305 -0.882 1.00 83.38 84 LYS A N 1
ATOM 667 C CA . LYS A 1 84 ? -5.532 -13.738 -0.550 1.00 83.38 84 LYS A CA 1
ATOM 668 C C . LYS A 1 84 ? -5.451 -12.304 -0.008 1.00 83.38 84 LYS A C 1
ATOM 670 O O . LYS A 1 84 ? -6.026 -12.000 1.033 1.00 83.38 84 LYS A O 1
ATOM 675 N N . PHE A 1 85 ? -4.705 -11.443 -0.698 1.00 88.69 85 PHE A N 1
ATOM 676 C CA . PHE A 1 85 ? -4.798 -10.001 -0.472 1.00 88.69 85 PHE A CA 1
ATOM 677 C C . PHE A 1 85 ? -6.125 -9.479 -1.018 1.00 88.69 85 PHE A C 1
ATOM 679 O O . PHE A 1 85 ? -6.526 -9.860 -2.118 1.00 88.69 85 PHE A O 1
ATOM 686 N N . ASP A 1 86 ? -6.764 -8.586 -0.271 1.00 89.81 86 ASP A N 1
ATOM 687 C CA . ASP A 1 86 ? -8.007 -7.931 -0.681 1.00 89.81 86 ASP A CA 1
ATOM 688 C C . ASP A 1 86 ? -7.722 -6.793 -1.667 1.00 89.81 86 ASP A C 1
ATOM 690 O O . ASP A 1 86 ? -8.502 -6.543 -2.584 1.00 89.81 86 ASP A O 1
ATOM 694 N N . LEU A 1 87 ? -6.565 -6.133 -1.521 1.00 90.12 87 LEU A N 1
ATOM 695 C CA . LEU A 1 87 ? -6.142 -5.028 -2.376 1.00 90.12 87 LEU A CA 1
ATOM 6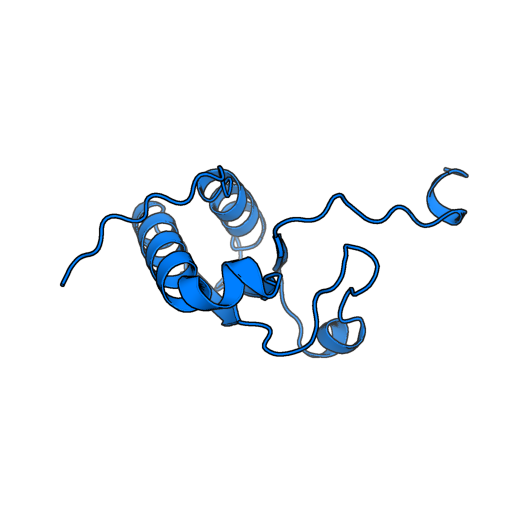96 C C . LEU A 1 87 ? -4.645 -5.102 -2.695 1.00 90.12 87 LEU A C 1
ATOM 698 O O . LEU A 1 87 ? -3.814 -5.241 -1.798 1.00 90.12 87 LEU A O 1
ATOM 702 N N . LEU A 1 88 ? -4.291 -4.933 -3.971 1.00 90.75 88 LEU A N 1
ATOM 703 C CA . LEU A 1 88 ? -2.924 -4.635 -4.403 1.00 90.75 88 LEU A CA 1
ATOM 704 C C . LEU A 1 88 ? -2.883 -3.212 -4.962 1.00 90.75 88 LEU A C 1
ATOM 706 O O . LEU A 1 88 ? -3.505 -2.928 -5.985 1.00 90.75 88 LEU A O 1
ATOM 710 N N . VAL A 1 89 ? -2.119 -2.335 -4.317 1.00 91.00 89 VAL A N 1
ATOM 711 C CA . VAL A 1 89 ? -1.922 -0.950 -4.751 1.00 91.00 89 VAL A CA 1
ATOM 712 C C . VAL A 1 89 ? -0.588 -0.856 -5.477 1.00 91.00 89 VAL A C 1
ATOM 714 O O . VAL A 1 89 ? 0.466 -0.958 -4.851 1.00 91.00 89 VAL A O 1
ATOM 717 N N . ASN A 1 90 ? -0.626 -0.676 -6.798 1.00 90.50 90 ASN A N 1
ATOM 718 C CA . ASN A 1 90 ? 0.573 -0.457 -7.603 1.00 90.50 90 ASN A CA 1
ATOM 719 C C . ASN A 1 90 ? 0.772 1.040 -7.862 1.00 90.50 90 ASN A C 1
ATOM 721 O O . ASN A 1 90 ? -0.066 1.674 -8.504 1.00 90.50 90 ASN A O 1
ATOM 725 N N . PHE A 1 91 ? 1.872 1.599 -7.364 1.00 89.75 91 PHE A N 1
ATOM 726 C CA . PHE A 1 91 ? 2.186 3.019 -7.505 1.00 89.75 91 PHE A CA 1
ATOM 727 C C . PHE A 1 91 ? 3.045 3.297 -8.741 1.00 89.75 91 PHE A C 1
ATOM 729 O O . PHE A 1 91 ? 3.841 2.467 -9.169 1.00 89.75 91 PHE A O 1
ATOM 736 N N . GLY A 1 92 ? 2.926 4.508 -9.289 1.00 85.56 92 GLY A N 1
ATOM 737 C CA . GLY A 1 92 ? 3.826 5.013 -10.334 1.00 85.56 92 GLY A CA 1
ATOM 738 C C . GLY A 1 92 ? 3.595 4.449 -11.739 1.00 85.56 92 GLY A C 1
ATOM 739 O O . GLY A 1 92 ? 4.354 4.764 -12.656 1.0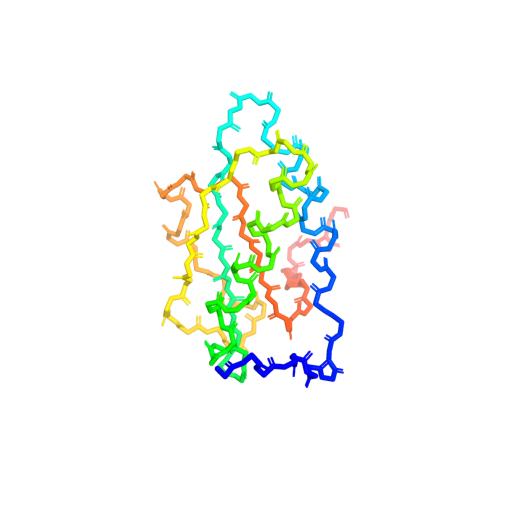0 85.56 92 GLY A O 1
ATOM 740 N N . HIS A 1 93 ? 2.550 3.644 -11.942 1.00 84.75 93 HIS A N 1
ATOM 741 C CA . HIS A 1 93 ? 2.258 3.020 -13.228 1.00 84.75 93 HIS A CA 1
ATOM 742 C C . HIS A 1 93 ? 0.785 3.158 -13.606 1.00 84.75 93 HIS A C 1
ATOM 744 O O . HIS A 1 93 ? -0.110 3.015 -12.778 1.00 84.75 93 HIS A O 1
ATOM 750 N N . ALA A 1 94 ? 0.531 3.388 -14.895 1.00 82.69 94 ALA A N 1
ATOM 751 C CA . ALA A 1 94 ? -0.810 3.255 -15.445 1.00 82.69 94 ALA A CA 1
ATOM 752 C C . ALA A 1 94 ? -1.237 1.779 -15.454 1.00 82.69 94 ALA A C 1
ATOM 754 O O . ALA A 1 94 ? -0.406 0.874 -15.579 1.00 82.69 94 ALA A O 1
ATOM 755 N N . VAL A 1 95 ? -2.549 1.546 -15.378 1.00 81.88 95 VAL A N 1
ATOM 756 C CA . VAL A 1 95 ? -3.127 0.202 -15.476 1.00 81.88 95 VAL A CA 1
ATOM 757 C C . VAL A 1 95 ? -2.682 -0.449 -16.782 1.00 81.88 95 VAL A C 1
ATOM 759 O O . VAL A 1 95 ? -2.935 0.065 -17.875 1.00 81.88 95 VAL A O 1
ATOM 762 N N . PHE A 1 96 ? -2.033 -1.605 -16.673 1.00 79.06 96 PHE A N 1
ATOM 763 C CA . PHE A 1 96 ? -1.654 -2.386 -17.838 1.00 79.06 96 PHE A CA 1
ATOM 764 C C . PHE A 1 96 ? -2.893 -3.042 -18.443 1.00 79.06 96 PHE A C 1
ATOM 766 O O . PHE A 1 96 ? -3.441 -3.992 -17.887 1.00 79.06 96 PHE A O 1
ATOM 773 N N . ARG A 1 97 ? -3.337 -2.535 -19.595 1.00 74.69 97 ARG A N 1
ATOM 774 C CA . ARG A 1 97 ? -4.438 -3.137 -20.352 1.00 74.69 97 ARG A CA 1
ATOM 775 C C . ARG A 1 97 ? -3.904 -4.238 -21.249 1.00 74.69 97 ARG A C 1
ATOM 777 O O . ARG A 1 97 ? -3.110 -3.971 -22.156 1.00 74.69 97 ARG A O 1
ATOM 784 N N . LYS A 1 98 ? -4.360 -5.473 -21.030 1.00 71.06 98 LYS A N 1
ATOM 785 C CA . LYS A 1 98 ? -4.028 -6.565 -21.944 1.00 71.06 98 LYS A CA 1
ATOM 786 C C . LYS A 1 98 ? -4.751 -6.323 -23.261 1.00 71.06 98 LYS A C 1
ATOM 788 O O . LYS A 1 98 ? -5.851 -5.783 -23.306 1.00 71.06 98 LYS A O 1
ATOM 793 N N . TRP A 1 99 ? -4.141 -6.744 -24.364 1.00 66.25 99 TRP A N 1
ATOM 794 C CA . TRP A 1 99 ? -4.763 -6.609 -25.684 1.00 66.25 99 TRP A CA 1
ATOM 795 C C . TRP A 1 99 ? -6.130 -7.319 -25.766 1.00 66.25 99 TRP A C 1
ATOM 797 O O . TRP A 1 99 ? -7.009 -6.887 -26.505 1.00 66.25 99 TRP A O 1
ATOM 807 N N . THR A 1 100 ? -6.337 -8.360 -24.956 1.00 67.50 100 THR A N 1
ATOM 808 C CA . THR A 1 100 ? -7.616 -9.066 -24.812 1.00 67.50 100 THR A CA 1
ATOM 809 C C . THR A 1 100 ? -8.730 -8.230 -24.173 1.00 67.50 100 THR A C 1
ATOM 811 O O . THR A 1 100 ? -9.878 -8.487 -24.504 1.00 67.50 100 THR A O 1
ATOM 814 N N . ASP A 1 101 ? -8.420 -7.205 -23.367 1.00 61.34 101 ASP A N 1
ATOM 815 C CA . ASP A 1 101 ? -9.419 -6.335 -22.708 1.00 61.34 101 ASP A CA 1
ATOM 816 C C . ASP A 1 101 ? -10.101 -5.349 -23.674 1.00 61.34 101 ASP A C 1
ATOM 818 O O . ASP A 1 101 ? -11.005 -4.622 -23.284 1.00 61.34 101 ASP A O 1
ATOM 822 N N . ARG A 1 102 ? -9.650 -5.256 -24.936 1.00 54.03 102 ARG A N 1
ATOM 823 C CA . ARG A 1 102 ? -10.239 -4.361 -25.955 1.00 54.03 102 ARG A CA 1
ATOM 824 C C . ARG A 1 102 ? -11.364 -5.002 -26.776 1.00 54.03 102 ARG A C 1
ATOM 826 O O . ARG A 1 102 ? -11.790 -4.411 -27.765 1.00 54.03 102 ARG A O 1
ATOM 833 N N . ARG A 1 103 ? -11.783 -6.223 -26.433 1.00 49.47 103 ARG A N 1
ATOM 834 C CA . ARG A 1 103 ? -12.825 -6.971 -27.157 1.00 49.47 103 ARG A CA 1
ATOM 835 C C . ARG A 1 103 ? -14.143 -7.113 -26.389 1.00 49.47 103 ARG A C 1
ATOM 837 O O . ARG A 1 103 ? -15.024 -7.806 -26.889 1.00 49.47 103 ARG A O 1
ATOM 844 N N . GLU A 1 104 ? -14.275 -6.445 -25.246 1.00 44.31 104 GLU A N 1
ATOM 845 C CA . GLU A 1 104 ? -15.525 -6.305 -24.486 1.00 44.31 104 GLU A CA 1
ATOM 846 C C . GLU A 1 104 ? -16.016 -4.855 -24.510 1.00 44.31 104 GLU A C 1
ATOM 848 O O . GLU A 1 104 ? -15.160 -3.941 -24.416 1.00 44.31 104 GLU A O 1
#

pLDDT: mean 82.6, std 13.14, range [38.31, 94.5]

Foldseek 3Di:
DPPDDPDVDDFVLVVVLVLLCVLQPPHEAEEEEEEAPVCPVCVVVSVVVSVVNCVVVVGHYDYHYDPDHDPELVPPPVVCVVVPHSYYHYPPYDHDDDPVNVPD

Radius of gyration: 14.54 Å; Cα contacts (8 Å, |Δi|>4): 107; chains: 1; bounding box: 31×34×40 Å

Solvent-accessible surface area (backbone atoms only — not comparable to full-atom values): 6570 Å² total; per-residue (Å²): 135,86,74,80,81,82,62,100,60,90,78,56,60,71,58,56,46,51,54,46,56,68,69,25,75,87,48,72,28,35,35,35,39,40,42,30,77,91,48,48,85,46,45,70,57,55,49,53,49,51,53,52,52,30,52,75,70,74,48,56,67,48,82,42,77,54,84,68,85,38,90,43,47,81,50,61,70,71,77,50,66,82,70,66,56,77,40,79,48,67,52,99,46,66,86,62,76,55,82,76,68,75,79,115

Sequence (104 aa):
MDTDMQLDYDLELPRVVGEIKELGKDGTAKVCLQLPDGLKMNALQI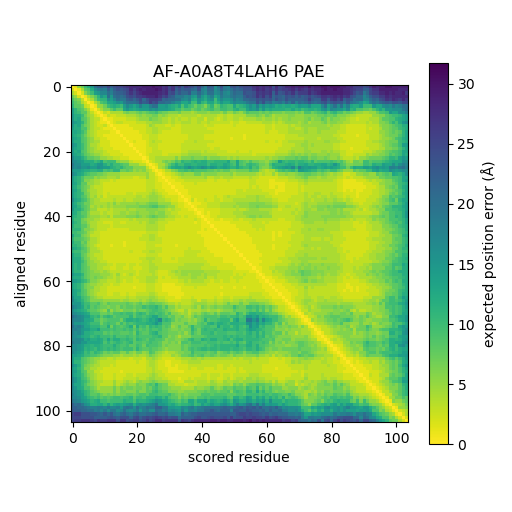VKELQTLTKKENLEAEFYIWTGSNFGGCDYPWYLKDLKFDLLVNFGHAVFRKWTDRRE

Mean predicted aligned error: 7.05 Å

Nearest PDB structures (foldseek):
  3e61-assembly1_B  TM=4.469E-01  e=1.965E-01  Staphylococcus saprophyticus subsp. saprophyticus ATCC 15305 = NCTC 7292
  3hs3-assembly1_B  TM=5.067E-01  e=2.933E-01  Lactobacillus acidophilus
  1nua-assembly1_A  TM=4.908E-01  e=2.172E+00  Aspergillus nidulans
  4n03-assembly1_A  TM=4.573E-01  e=2.322E+00  Thermomonospora curvata DSM 43183
  3td9-assembly1_A-2  TM=4.867E-01  e=5.909E+00  Thermotoga maritima